Protein AF-A0A2T0FJR3-F1 (afdb_monomer_lite)

Foldseek 3Di:
DDDDDDDDDDDDDDDDDDDDDDDDDPDDDDDDDDDDDDDDDDDDDDDPDDDDDDDDPPDPPPPPPDDDDPPDQDQADDPVVCVVLVPDPVLNDSLVVLVSVLVVQCVVVVNDPPRSPSSVVVSVNNVVVVVVVVVVVVVVVVVVD

Secondary structure (DSSP, 8-state):
---PPP-PPPPPPP---------------------S--------------PPP-------------SS---SPPPPPPHHHHHHTT--GGG-STTHHHHHHHHHHHHHTTT-TTTSHHHHHHHHHHHHHHHHHHHHHHHHHHH--

Structure (mmCIF, N/CA/C/O backbone):
data_AF-A0A2T0FJR3-F1
#
_entry.id   AF-A0A2T0FJR3-F1
#
loop_
_atom_site.group_PDB
_atom_site.id
_atom_site.type_symbol
_atom_site.label_atom_id
_atom_site.label_alt_id
_atom_site.label_comp_id
_atom_site.label_asym_id
_atom_site.label_entity_id
_atom_site.label_seq_id
_atom_site.pdbx_PDB_ins_code
_atom_site.Cartn_x
_atom_site.Cartn_y
_atom_site.Cartn_z
_atom_site.occupancy
_atom_site.B_iso_or_equiv
_atom_site.auth_seq_id
_atom_site.auth_comp_id
_atom_site.auth_asym_id
_atom_site.auth_atom_id
_atom_site.pdbx_PDB_model_num
ATOM 1 N N . MET A 1 1 ? -14.588 -47.156 -12.288 1.00 40.78 1 MET A N 1
ATOM 2 C CA . MET A 1 1 ? -14.861 -46.195 -13.380 1.00 40.78 1 MET A CA 1
ATOM 3 C C . MET A 1 1 ? -15.607 -45.018 -12.773 1.00 40.78 1 MET A C 1
ATOM 5 O O . MET A 1 1 ? -16.814 -45.086 -12.598 1.00 40.78 1 MET A O 1
ATOM 9 N N . SER A 1 2 ? -14.868 -43.998 -12.343 1.00 45.94 2 SER A N 1
ATOM 10 C CA . SER A 1 2 ? -15.390 -42.870 -11.564 1.00 45.94 2 SER A CA 1
ATOM 11 C C . SER A 1 2 ? -15.492 -41.658 -12.488 1.00 45.94 2 SER A C 1
ATOM 13 O O . SER A 1 2 ? -14.501 -40.975 -12.731 1.00 45.94 2 SER A O 1
ATOM 15 N N . GLY A 1 3 ? -16.667 -41.455 -13.087 1.00 45.66 3 GLY A N 1
ATOM 16 C CA . GLY A 1 3 ? -16.935 -40.342 -13.998 1.00 45.66 3 GLY A CA 1
ATOM 17 C C . GLY A 1 3 ? -17.110 -39.031 -13.232 1.00 45.66 3 GLY A C 1
ATOM 18 O O . GLY A 1 3 ? -18.061 -38.882 -12.471 1.00 45.66 3 GLY A O 1
ATOM 19 N N . GLY A 1 4 ? -16.178 -38.096 -13.426 1.00 39.94 4 GLY A N 1
ATOM 20 C CA . GLY A 1 4 ? -16.194 -36.765 -12.822 1.00 39.94 4 GLY A CA 1
ATOM 21 C C . GLY A 1 4 ? -17.297 -35.865 -13.388 1.00 39.94 4 GLY A C 1
ATOM 22 O O . GLY A 1 4 ? -17.507 -35.791 -14.600 1.00 39.94 4 GLY A O 1
ATOM 23 N N . ALA A 1 5 ? -17.993 -35.161 -12.494 1.00 49.69 5 ALA A N 1
ATOM 24 C CA . ALA A 1 5 ? -19.017 -34.181 -12.833 1.00 49.69 5 ALA A CA 1
ATOM 25 C C . ALA A 1 5 ? -18.401 -32.967 -13.555 1.00 49.69 5 ALA A C 1
ATOM 27 O O . ALA A 1 5 ? -17.481 -32.319 -13.051 1.00 49.69 5 ALA A O 1
ATOM 28 N N . ARG A 1 6 ? -18.922 -32.657 -14.748 1.00 53.41 6 ARG A N 1
ATOM 29 C CA . ARG A 1 6 ? -18.535 -31.486 -15.545 1.00 53.41 6 ARG A CA 1
ATOM 30 C C . ARG A 1 6 ? -18.919 -30.203 -14.806 1.00 53.41 6 ARG A C 1
ATOM 32 O O . ARG A 1 6 ? -20.072 -30.003 -14.437 1.00 53.41 6 ARG A O 1
ATOM 39 N N . ARG A 1 7 ? -17.925 -29.340 -14.599 1.00 49.44 7 ARG A N 1
ATOM 40 C CA . ARG A 1 7 ? -18.036 -28.019 -13.977 1.00 49.44 7 ARG A CA 1
ATOM 41 C C . ARG A 1 7 ? -18.935 -27.134 -14.849 1.00 49.44 7 ARG A C 1
ATOM 43 O O . ARG A 1 7 ? -18.505 -26.695 -15.907 1.00 49.44 7 ARG A O 1
ATOM 50 N N . SER A 1 8 ? -20.177 -26.906 -14.426 1.00 51.25 8 SER A N 1
ATOM 51 C CA . SER A 1 8 ? -21.104 -25.986 -15.092 1.00 51.25 8 SER A CA 1
ATOM 52 C C . SER A 1 8 ? -20.526 -24.568 -15.081 1.00 51.25 8 SER A C 1
ATOM 54 O O . SER A 1 8 ? -20.256 -24.004 -14.014 1.00 51.25 8 SER A O 1
ATOM 56 N N . GLU A 1 9 ? -20.310 -24.012 -16.266 1.00 50.78 9 GLU A N 1
ATOM 57 C CA . GLU A 1 9 ? -19.849 -22.646 -16.491 1.00 50.78 9 GLU A CA 1
ATOM 58 C C . GLU A 1 9 ? -20.867 -21.658 -15.901 1.00 50.78 9 GLU A C 1
ATOM 60 O O . GLU A 1 9 ? -22.048 -21.681 -16.240 1.00 50.78 9 GLU A O 1
ATOM 65 N N . ARG A 1 10 ? -20.429 -20.805 -14.966 1.00 51.16 10 ARG A N 1
ATOM 66 C CA . ARG A 1 10 ? -21.279 -19.735 -14.429 1.00 51.16 10 ARG A CA 1
ATOM 67 C C . ARG A 1 10 ? -21.312 -18.572 -15.429 1.00 51.16 10 ARG A C 1
ATOM 69 O O . ARG A 1 10 ? -20.237 -18.076 -15.772 1.00 51.16 10 ARG A O 1
ATOM 76 N N . PRO A 1 11 ? -22.493 -18.108 -15.875 1.00 45.38 11 PRO A N 1
ATOM 77 C CA . PRO A 1 11 ? -22.591 -16.960 -16.768 1.00 45.38 11 PRO A CA 1
ATOM 78 C C . PRO A 1 11 ? -22.126 -15.674 -16.067 1.00 45.38 11 PRO A C 1
ATOM 80 O O . PRO A 1 11 ? -22.375 -15.465 -14.878 1.00 45.38 11 PRO A O 1
ATOM 83 N N . ARG A 1 12 ? -21.419 -14.818 -16.817 1.00 50.84 12 ARG A N 1
ATOM 84 C CA . ARG A 1 12 ? -20.950 -13.497 -16.368 1.00 50.84 12 ARG A CA 1
ATOM 85 C C . ARG A 1 12 ? -22.157 -12.574 -16.146 1.00 50.84 12 ARG A C 1
ATOM 87 O O . ARG A 1 12 ? -22.941 -12.430 -17.082 1.00 50.84 12 ARG A O 1
ATOM 94 N N . PRO A 1 13 ? -22.319 -11.928 -14.977 1.00 48.97 13 PRO A N 1
ATOM 95 C CA . PRO A 1 13 ? -23.390 -10.957 -14.803 1.00 48.97 13 PRO A CA 1
ATOM 96 C C . PRO A 1 13 ? -23.114 -9.717 -15.662 1.00 48.97 13 PRO A C 1
ATOM 98 O O . PRO A 1 13 ? -22.062 -9.085 -15.561 1.00 48.97 13 PRO A O 1
ATOM 101 N N . SER A 1 14 ? -24.070 -9.420 -16.540 1.00 49.41 14 SER A N 1
ATOM 102 C CA . SER A 1 14 ? -24.142 -8.235 -17.389 1.00 49.41 14 SER A CA 1
ATOM 103 C C . SER A 1 14 ? -24.245 -6.964 -16.549 1.00 49.41 14 SER A C 1
ATOM 105 O O . SER A 1 14 ? -25.065 -6.876 -15.635 1.00 49.41 14 SER A O 1
ATOM 107 N N . ALA A 1 15 ? -23.425 -5.973 -16.890 1.00 49.62 15 ALA A N 1
ATOM 108 C CA . ALA A 1 15 ? -23.414 -4.653 -16.285 1.00 49.62 15 ALA A CA 1
ATOM 109 C C . ALA A 1 15 ? -24.667 -3.856 -16.674 1.00 49.62 15 ALA A C 1
ATOM 111 O O . ALA A 1 15 ? -24.704 -3.281 -17.751 1.00 49.62 15 ALA A O 1
ATOM 112 N N . HIS A 1 16 ? -25.667 -3.803 -15.796 1.00 47.81 16 HIS A N 1
ATOM 113 C CA . HIS A 1 16 ? -26.715 -2.780 -15.794 1.00 47.81 16 HIS A CA 1
ATOM 114 C C . HIS A 1 16 ? -27.237 -2.616 -14.362 1.00 47.81 16 HIS A C 1
ATOM 116 O O . HIS A 1 16 ? -27.665 -3.593 -13.751 1.00 47.81 16 HIS A O 1
ATOM 122 N N . GLY A 1 17 ? -27.190 -1.395 -13.817 1.00 40.44 17 GLY A N 1
ATOM 123 C CA . GLY A 1 17 ? -27.716 -1.132 -12.477 1.00 40.44 17 GLY A CA 1
ATOM 124 C C . GLY A 1 17 ? -27.525 0.293 -11.952 1.00 40.44 17 GLY A C 1
ATOM 125 O O . GLY A 1 17 ? -26.743 0.493 -11.037 1.00 40.44 17 GLY A O 1
ATOM 126 N N . TYR A 1 18 ? -28.242 1.239 -12.563 1.00 49.50 18 TYR A N 1
ATOM 127 C CA . TYR A 1 18 ? -28.905 2.420 -11.977 1.00 49.50 18 TYR A CA 1
ATOM 128 C C . TYR A 1 18 ? -28.135 3.408 -11.072 1.00 49.50 18 TYR A C 1
ATOM 130 O O . TYR A 1 18 ? -27.898 3.180 -9.889 1.00 49.50 18 TYR A O 1
ATOM 138 N N . LEU A 1 19 ? -27.893 4.591 -11.654 1.00 45.50 19 LEU A N 1
ATOM 139 C CA . LEU A 1 19 ? -27.746 5.883 -10.982 1.00 45.50 19 LEU A CA 1
ATOM 140 C C . LEU A 1 19 ? -29.080 6.218 -10.281 1.00 45.50 19 LEU A C 1
ATOM 142 O O . LEU A 1 19 ? -30.098 6.352 -10.958 1.00 45.50 19 LEU A O 1
ATOM 146 N N . LEU A 1 20 ? -29.095 6.322 -8.952 1.00 48.25 20 LEU A N 1
ATOM 147 C CA . LEU A 1 20 ? -30.193 6.960 -8.224 1.00 48.25 20 LEU A CA 1
ATOM 148 C C . LEU A 1 20 ? -29.673 8.270 -7.638 1.00 48.25 20 LEU A C 1
ATOM 150 O O . LEU A 1 20 ? -28.865 8.269 -6.709 1.00 48.25 20 LEU A O 1
ATOM 154 N N . ASP A 1 21 ? -30.141 9.369 -8.222 1.00 38.28 21 ASP A N 1
ATOM 155 C CA . ASP A 1 21 ? -30.090 10.709 -7.654 1.00 38.28 21 ASP A CA 1
ATOM 156 C C . ASP A 1 21 ? -30.784 10.704 -6.283 1.00 38.28 21 ASP A C 1
ATOM 158 O O . ASP A 1 21 ? -31.963 10.365 -6.173 1.00 38.28 21 ASP A O 1
ATOM 162 N N . VAL A 1 22 ? -30.053 11.059 -5.223 1.00 50.44 22 VAL A N 1
ATOM 163 C CA . VAL A 1 22 ? -30.604 11.213 -3.868 1.00 50.44 22 VAL A CA 1
ATOM 164 C C . VAL A 1 22 ? -30.850 12.702 -3.622 1.00 50.44 22 VAL A C 1
ATOM 166 O O . VAL A 1 22 ? -29.881 13.441 -3.426 1.00 50.44 22 VAL A O 1
ATOM 169 N N . PRO A 1 23 ? -32.106 13.183 -3.622 1.00 47.78 23 PRO A N 1
ATOM 170 C CA . PRO A 1 23 ? -32.402 14.521 -3.150 1.00 47.78 23 PRO A CA 1
ATOM 171 C C . PRO A 1 23 ? -32.353 14.590 -1.617 1.00 47.78 23 PRO A C 1
ATOM 173 O O . PRO A 1 23 ? -32.763 13.680 -0.899 1.00 47.78 23 PRO A O 1
ATOM 176 N N . ASN A 1 24 ? -31.804 15.723 -1.189 1.00 41.88 24 ASN A N 1
ATOM 177 C CA . ASN A 1 24 ? -31.719 16.347 0.127 1.00 41.88 24 ASN A CA 1
ATOM 178 C C . ASN A 1 24 ? -32.708 15.833 1.205 1.00 41.88 24 ASN A C 1
ATOM 180 O O . ASN A 1 24 ? -33.921 15.861 1.010 1.00 41.88 24 ASN A O 1
ATOM 184 N N . LEU A 1 25 ? -32.165 15.442 2.367 1.00 45.03 25 LEU A N 1
ATOM 185 C CA . LEU A 1 25 ? -32.906 15.106 3.590 1.00 45.03 25 LEU A CA 1
ATOM 186 C C . LEU A 1 25 ? -32.516 16.062 4.739 1.00 45.03 25 LEU A C 1
ATOM 188 O O . LEU A 1 25 ? -32.130 15.642 5.828 1.00 45.03 25 LEU A O 1
ATOM 192 N N . GLU A 1 26 ? -32.591 17.369 4.495 1.00 44.66 26 GLU A N 1
ATOM 193 C CA . GLU A 1 26 ? -32.897 18.347 5.541 1.00 44.66 26 GLU A CA 1
ATOM 194 C C . GLU A 1 26 ? -34.329 18.086 6.029 1.00 44.66 26 GLU A C 1
ATOM 196 O O . GLU A 1 26 ? -35.258 18.314 5.264 1.00 44.66 26 GLU A O 1
ATOM 201 N N . GLN A 1 27 ? -34.483 17.610 7.275 1.00 45.09 27 GLN A N 1
ATOM 202 C CA . GLN A 1 27 ? -35.659 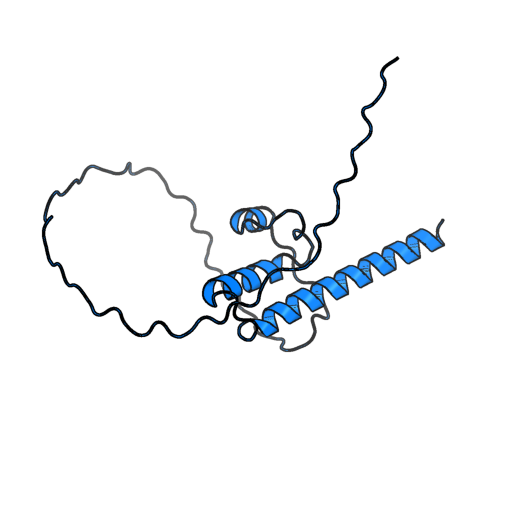17.704 8.174 1.00 45.09 27 GLN A CA 1
ATOM 203 C C . GLN A 1 27 ? -35.934 16.387 8.918 1.00 45.09 27 GLN A C 1
ATOM 205 O O . GLN A 1 27 ? -36.738 15.571 8.485 1.00 45.09 27 GLN A O 1
ATOM 210 N N . VAL A 1 28 ? -35.368 16.237 10.118 1.00 47.47 28 VAL A N 1
ATOM 211 C CA . VAL A 1 28 ? -36.122 15.694 11.264 1.00 47.47 28 VAL A CA 1
ATOM 212 C C . VAL A 1 28 ? -35.647 16.389 12.539 1.00 47.47 28 VAL A C 1
ATOM 214 O O . VAL A 1 28 ? -34.555 16.151 13.049 1.00 47.47 28 VAL A O 1
ATOM 217 N N . HIS A 1 29 ? -36.488 17.318 12.989 1.00 36.72 29 HIS A N 1
ATOM 218 C CA . HIS A 1 29 ? -36.421 18.000 14.274 1.00 36.72 29 HIS A CA 1
ATOM 219 C C . HIS A 1 29 ? -36.573 17.017 15.445 1.00 36.72 29 HIS A C 1
ATOM 221 O O . HIS A 1 29 ? -37.155 15.943 15.312 1.00 36.72 29 HIS A O 1
ATOM 227 N N . GLY A 1 30 ? -36.017 17.425 16.584 1.00 34.19 30 GLY A N 1
ATOM 228 C CA . GLY A 1 30 ? -35.804 16.614 17.772 1.00 34.19 30 GLY A CA 1
ATOM 229 C C . GLY A 1 30 ? -37.034 16.050 18.478 1.00 34.19 30 GLY A C 1
ATOM 230 O O . GLY A 1 30 ? -38.153 16.531 18.345 1.00 34.19 30 GLY A O 1
ATOM 231 N N . LEU A 1 31 ? -36.739 15.060 19.321 1.00 41.97 31 LEU A N 1
ATOM 232 C CA . LEU A 1 31 ? -37.521 14.678 20.489 1.00 41.97 31 LEU A CA 1
ATOM 233 C C . LEU A 1 31 ? -36.544 14.386 21.634 1.00 41.97 31 LEU A C 1
ATOM 235 O O . LEU A 1 31 ? -35.892 13.343 21.681 1.00 41.97 31 LEU A O 1
ATOM 239 N N . GLU A 1 32 ? -36.440 15.352 22.544 1.00 38.25 32 GLU A N 1
ATOM 240 C CA . GLU A 1 32 ? -36.092 15.114 23.939 1.00 38.25 32 GLU A CA 1
ATOM 241 C C . GLU A 1 32 ? -37.146 14.186 24.551 1.00 38.25 32 GLU A C 1
ATOM 243 O O . GLU A 1 32 ? -38.325 14.527 24.598 1.00 38.25 32 GLU A O 1
ATOM 248 N N . ILE A 1 33 ? -36.720 13.038 25.074 1.00 49.22 33 ILE A N 1
ATOM 249 C CA . ILE A 1 33 ? -37.426 12.368 26.168 1.00 49.22 33 ILE A CA 1
ATOM 250 C C . ILE A 1 33 ? -36.377 12.067 27.232 1.00 49.22 33 ILE A C 1
ATOM 252 O O . ILE A 1 33 ? -35.660 11.068 27.206 1.00 49.22 33 ILE A O 1
ATOM 256 N N . GLN A 1 34 ? -36.259 13.024 28.144 1.00 40.88 34 GLN A N 1
ATOM 257 C CA . GLN A 1 34 ? -35.601 12.888 29.427 1.00 40.88 34 GLN A CA 1
ATOM 258 C C . GLN A 1 34 ? -36.217 11.730 30.233 1.00 40.88 34 GLN A C 1
ATOM 260 O O . GLN A 1 34 ? -37.432 11.613 30.345 1.00 40.88 34 GLN A O 1
ATOM 265 N N . ASN A 1 35 ? -35.348 10.966 30.897 1.00 49.00 35 ASN A N 1
ATOM 266 C CA . ASN A 1 35 ? -35.582 10.396 32.229 1.00 49.00 35 ASN A CA 1
ATOM 267 C C . ASN A 1 35 ? -36.752 9.412 32.421 1.00 49.00 35 ASN A C 1
ATOM 269 O O . ASN A 1 35 ? -37.817 9.802 32.887 1.00 49.00 35 ASN A O 1
ATOM 273 N N . CYS A 1 36 ? -36.498 8.104 32.277 1.00 51.50 36 CYS A N 1
ATOM 274 C CA . CYS A 1 36 ? -37.360 7.089 32.912 1.00 51.50 36 CYS A CA 1
ATOM 275 C C . CYS A 1 36 ? -36.659 5.939 33.654 1.00 51.50 36 CYS A C 1
ATOM 277 O O . CYS A 1 36 ? -37.361 5.172 34.303 1.00 51.50 36 CYS A O 1
ATOM 279 N N . CYS A 1 37 ? -35.327 5.790 33.658 1.00 50.84 37 CYS A N 1
ATOM 280 C CA . CYS A 1 37 ? -34.711 4.670 34.396 1.00 50.84 37 CYS A CA 1
ATOM 281 C C . CYS A 1 37 ? -33.398 5.047 35.098 1.00 50.84 37 CYS A C 1
ATOM 283 O O . CYS A 1 37 ? -32.321 4.570 34.752 1.00 50.84 37 CYS A O 1
ATOM 285 N N . LEU A 1 38 ? -33.501 5.911 36.109 1.00 52.97 38 LEU A N 1
ATOM 286 C CA . LEU A 1 38 ? -32.505 6.011 37.175 1.00 52.97 38 LEU A CA 1
ATOM 287 C C . LEU A 1 38 ? -32.481 4.708 38.003 1.00 52.97 38 LEU A C 1
ATOM 289 O O . LEU A 1 38 ? -33.529 4.192 38.377 1.00 52.97 38 LEU A O 1
ATOM 293 N N . ASN A 1 39 ? -31.266 4.289 38.369 1.00 51.25 39 ASN A N 1
ATOM 294 C CA . ASN A 1 39 ? -30.887 3.454 39.520 1.00 51.25 39 ASN A CA 1
ATOM 295 C C . ASN A 1 39 ? -31.087 1.928 39.482 1.00 51.25 39 ASN A C 1
ATOM 297 O O . ASN A 1 39 ? -32.062 1.382 39.992 1.00 51.25 39 ASN A O 1
ATOM 301 N N . THR A 1 40 ? -29.998 1.222 39.162 1.00 57.53 40 THR A N 1
ATOM 302 C CA . THR A 1 40 ? -29.479 0.193 40.083 1.00 57.53 40 THR A CA 1
ATOM 303 C C . THR A 1 40 ? -27.967 0.039 39.914 1.00 57.53 40 THR A C 1
ATOM 305 O O . THR A 1 40 ? -27.461 -0.405 38.888 1.00 57.53 40 THR A O 1
ATOM 308 N N . LEU A 1 41 ? -27.245 0.458 40.951 1.00 56.72 41 LEU A N 1
ATOM 309 C CA . LEU A 1 41 ? -25.846 0.142 41.204 1.00 56.72 41 LEU A CA 1
ATOM 310 C C . LEU A 1 41 ? -25.688 -1.379 41.328 1.00 56.72 41 LEU A C 1
ATOM 312 O O . LEU A 1 41 ? -26.184 -1.965 42.286 1.00 56.72 41 LEU A O 1
ATOM 316 N N . ILE A 1 42 ? -24.956 -2.008 40.409 1.00 56.91 42 ILE A N 1
ATOM 317 C CA . ILE A 1 42 ? -24.395 -3.347 40.624 1.00 56.91 42 ILE A CA 1
ATOM 318 C C . ILE A 1 42 ? -22.875 -3.193 40.705 1.00 56.91 42 ILE A C 1
ATOM 320 O O . ILE A 1 42 ? -22.178 -3.122 39.696 1.00 56.91 42 ILE A O 1
ATOM 324 N N . LEU A 1 43 ? -22.372 -3.116 41.938 1.00 53.44 43 LEU A N 1
ATOM 325 C CA . LEU A 1 43 ? -20.968 -3.324 42.282 1.00 53.44 43 LEU A CA 1
ATOM 326 C C . LEU A 1 43 ? -20.806 -4.753 42.812 1.00 53.44 43 LEU A C 1
ATOM 328 O O . LEU A 1 43 ? -21.055 -4.972 43.990 1.00 53.44 43 LEU A O 1
ATOM 332 N N . VAL A 1 44 ? -20.364 -5.696 41.973 1.00 49.72 44 VAL A N 1
ATOM 333 C CA . VAL A 1 44 ? -19.603 -6.896 42.391 1.00 49.72 44 VAL A CA 1
ATOM 334 C C . VAL A 1 44 ? -18.666 -7.260 41.226 1.00 49.72 44 VAL A C 1
ATOM 336 O O . VAL A 1 44 ? -19.093 -7.774 40.201 1.00 49.72 44 VAL A O 1
ATOM 339 N N . GLN A 1 45 ? -17.457 -6.698 41.221 1.00 53.97 45 GLN A N 1
ATOM 340 C CA . GLN A 1 45 ? -16.203 -7.341 41.648 1.00 53.97 45 GLN A CA 1
ATOM 341 C C . GLN A 1 45 ? -15.530 -8.142 40.515 1.00 53.97 45 GLN A C 1
ATOM 343 O O . GLN A 1 45 ? -15.639 -9.362 40.420 1.00 53.97 45 GLN A O 1
ATOM 348 N N . TYR A 1 46 ? -14.792 -7.428 39.656 1.00 51.03 46 TYR A N 1
ATOM 349 C CA . TYR A 1 46 ? -13.829 -8.023 38.725 1.00 51.03 46 TYR A CA 1
ATOM 350 C C . TYR A 1 46 ? -12.704 -8.721 39.511 1.00 51.03 46 TYR A C 1
ATOM 352 O O . TYR A 1 46 ? -12.185 -8.129 40.463 1.00 51.03 46 TYR A O 1
ATOM 360 N N . PRO A 1 47 ? -12.274 -9.936 39.123 1.00 57.16 47 PRO A N 1
ATOM 361 C CA . PRO A 1 47 ? -11.112 -10.563 39.731 1.00 57.16 47 PRO A CA 1
ATOM 362 C C . PRO A 1 47 ? -9.851 -9.746 39.420 1.00 57.16 47 PRO A C 1
ATOM 364 O O . PRO A 1 47 ? -9.442 -9.580 38.270 1.00 57.16 47 PRO A O 1
ATOM 367 N N . LEU A 1 48 ? -9.235 -9.238 40.488 1.00 53.91 48 LEU A N 1
ATOM 368 C CA . LEU A 1 48 ? -7.866 -8.735 40.514 1.00 53.91 48 LEU A CA 1
ATOM 369 C C . LEU A 1 48 ? -6.931 -9.898 40.159 1.00 53.91 48 LEU A C 1
ATOM 371 O O . LEU A 1 48 ? -6.737 -10.803 40.967 1.00 53.91 48 LEU A O 1
ATOM 375 N N . GLY A 1 49 ? -6.388 -9.908 38.939 1.00 60.91 49 GLY A N 1
ATOM 376 C CA . GLY A 1 49 ? -5.683 -11.098 38.461 1.00 60.91 49 GLY A CA 1
ATOM 377 C C . GLY A 1 49 ? -4.932 -10.946 37.145 1.00 60.91 49 GLY A C 1
ATOM 378 O O . GLY A 1 49 ? -5.170 -11.702 36.216 1.00 60.91 49 GLY A O 1
ATOM 379 N N . GLN A 1 50 ? -3.971 -10.024 37.136 1.00 55.06 50 GLN A N 1
ATOM 380 C CA . GLN A 1 50 ? -2.796 -9.972 36.255 1.00 55.06 50 GLN A CA 1
ATOM 381 C C . GLN A 1 50 ? -2.922 -9.343 34.857 1.00 55.06 50 GLN A C 1
ATOM 383 O O . GLN A 1 50 ? -3.841 -9.544 34.067 1.00 55.06 50 GLN A O 1
ATOM 388 N N . ALA A 1 51 ? -1.907 -8.518 34.605 1.00 57.50 51 ALA A N 1
ATOM 389 C CA . ALA A 1 51 ? -1.745 -7.588 33.510 1.00 57.50 51 ALA A CA 1
ATOM 390 C C . ALA A 1 51 ? -1.194 -8.268 32.252 1.00 57.50 51 ALA A C 1
ATOM 392 O O . ALA A 1 51 ? -0.261 -9.066 32.322 1.00 57.50 51 ALA A O 1
ATOM 393 N N . ARG A 1 52 ? -1.689 -7.857 31.079 1.00 54.78 52 ARG A N 1
ATOM 394 C CA . ARG A 1 52 ? -0.922 -8.004 29.837 1.00 54.78 52 ARG A CA 1
ATOM 395 C C . ARG A 1 52 ? 0.095 -6.857 29.757 1.00 54.78 52 ARG A C 1
ATOM 397 O O . ARG A 1 52 ? -0.257 -5.726 30.106 1.00 54.78 52 ARG A O 1
ATOM 404 N N . PRO A 1 53 ? 1.343 -7.125 29.342 1.00 52.50 53 PRO A N 1
ATOM 405 C CA . PRO A 1 53 ? 2.404 -6.127 29.327 1.00 52.50 53 PRO A CA 1
ATOM 406 C C . PRO A 1 53 ? 2.011 -4.925 28.465 1.00 52.50 53 PRO A C 1
ATOM 408 O O . PRO A 1 53 ? 1.557 -5.077 27.330 1.00 52.50 53 PRO A O 1
ATOM 411 N N . ARG A 1 54 ? 2.217 -3.713 28.999 1.00 57.06 54 ARG A N 1
ATOM 412 C CA . ARG A 1 54 ? 2.230 -2.497 28.182 1.00 57.06 54 ARG A CA 1
ATOM 413 C C . ARG A 1 54 ? 3.432 -2.605 27.252 1.00 57.06 54 ARG A C 1
ATOM 415 O O . ARG A 1 54 ? 4.567 -2.453 27.701 1.00 57.06 54 ARG A O 1
ATOM 422 N N . VAL A 1 55 ? 3.193 -2.851 25.968 1.00 63.66 55 VAL A N 1
ATOM 423 C CA . VAL A 1 55 ? 4.209 -2.560 24.954 1.00 63.66 55 VAL A CA 1
ATOM 424 C C . VAL A 1 55 ? 4.582 -1.077 25.076 1.00 63.66 55 VAL A C 1
ATOM 426 O O . VAL A 1 55 ? 3.692 -0.227 25.207 1.00 63.66 55 VAL A O 1
ATOM 429 N N . PRO A 1 56 ? 5.879 -0.737 25.124 1.00 54.47 56 PRO A N 1
ATOM 430 C CA . PRO A 1 56 ? 6.293 0.645 25.267 1.00 54.47 56 PRO A CA 1
ATOM 431 C C . PRO A 1 56 ? 5.792 1.463 24.074 1.00 54.47 56 PRO A C 1
ATOM 433 O O . PRO A 1 56 ? 5.984 1.078 22.921 1.00 54.47 56 PRO A O 1
ATOM 436 N N . ARG A 1 57 ? 5.208 2.636 24.367 1.00 61.66 57 ARG A N 1
ATOM 437 C CA . ARG A 1 57 ? 5.029 3.767 23.438 1.00 61.66 57 ARG A CA 1
ATOM 438 C C . ARG A 1 57 ? 6.401 4.282 22.987 1.00 61.66 57 ARG A C 1
ATOM 440 O O . ARG A 1 57 ? 6.761 5.429 23.250 1.00 61.66 57 ARG A O 1
ATOM 447 N N . ARG A 1 58 ? 7.220 3.452 22.347 1.00 59.84 58 ARG A N 1
ATOM 448 C CA . ARG A 1 58 ? 8.408 3.962 21.679 1.00 59.84 58 ARG A CA 1
ATOM 449 C C . ARG A 1 58 ? 7.934 4.474 20.336 1.00 59.84 58 ARG A C 1
ATOM 451 O O . ARG A 1 58 ? 7.718 3.696 19.418 1.00 59.84 58 ARG A O 1
ATOM 458 N N . GLN A 1 59 ? 7.646 5.776 20.347 1.00 51.53 59 GLN A N 1
ATOM 459 C CA . GLN A 1 59 ? 7.350 6.643 19.215 1.00 51.53 59 GLN A CA 1
ATOM 460 C C . GLN A 1 59 ? 7.702 5.967 17.893 1.00 51.53 59 GLN A C 1
ATOM 462 O O . GLN A 1 59 ? 8.869 5.925 17.503 1.00 51.53 59 GLN A O 1
ATOM 467 N N . VAL A 1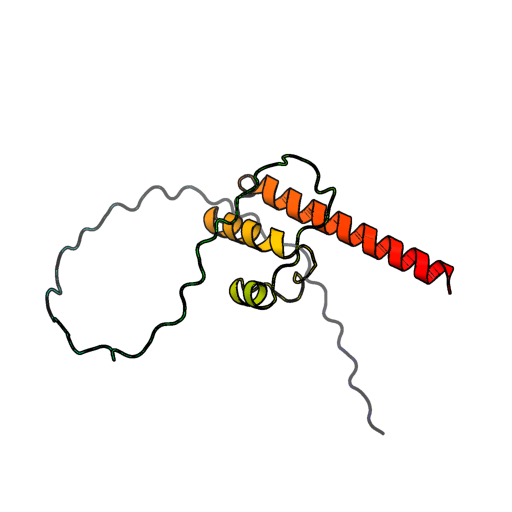 60 ? 6.680 5.478 17.190 1.00 54.19 60 VAL A N 1
ATOM 468 C CA . VAL A 1 60 ? 6.738 5.471 15.733 1.00 54.19 60 VAL A CA 1
ATOM 469 C C . VAL A 1 60 ? 6.942 6.937 15.391 1.00 54.19 60 VAL A C 1
ATOM 471 O O . VAL A 1 60 ? 6.018 7.746 15.477 1.00 54.19 60 VAL A O 1
ATOM 474 N N . ARG A 1 61 ? 8.202 7.320 15.179 1.00 50.78 61 ARG A N 1
ATOM 475 C CA . ARG A 1 61 ? 8.544 8.620 14.634 1.00 50.78 61 ARG A CA 1
ATOM 476 C C . ARG A 1 61 ? 7.893 8.591 13.268 1.00 50.78 61 ARG A C 1
ATOM 478 O O . ARG A 1 61 ? 8.360 7.897 12.372 1.00 50.78 61 ARG A O 1
ATOM 485 N N . PHE A 1 62 ? 6.740 9.236 13.181 1.00 50.59 62 PHE A N 1
ATOM 486 C CA . PHE A 1 62 ? 6.025 9.453 11.945 1.00 50.59 62 PHE A CA 1
ATOM 487 C C . PHE A 1 62 ? 6.958 10.331 11.109 1.00 50.59 62 PHE A C 1
ATOM 489 O O . PHE A 1 62 ? 6.964 11.553 11.235 1.00 50.59 62 PHE A O 1
ATOM 496 N N . VAL A 1 63 ? 7.861 9.708 10.352 1.00 50.72 63 VAL A N 1
ATOM 497 C CA . VAL A 1 63 ? 8.579 10.388 9.283 1.00 50.72 63 VAL A CA 1
ATOM 498 C C . VAL A 1 63 ? 7.556 10.588 8.179 1.00 50.72 63 VAL A C 1
ATOM 500 O O . VAL A 1 63 ? 7.460 9.815 7.233 1.00 50.72 63 VAL A O 1
ATOM 503 N N . ILE A 1 64 ? 6.767 11.655 8.326 1.00 56.22 64 ILE A N 1
ATOM 504 C CA . ILE A 1 64 ? 6.227 12.371 7.173 1.00 56.22 64 ILE A CA 1
ATOM 505 C C . ILE A 1 64 ? 7.429 13.035 6.504 1.00 56.22 64 ILE A C 1
ATOM 507 O O . ILE A 1 64 ? 7.670 14.225 6.666 1.00 56.22 64 ILE A O 1
ATOM 511 N N . THR A 1 65 ? 8.245 12.253 5.811 1.00 54.34 65 THR A N 1
ATOM 512 C CA . THR A 1 65 ? 9.253 12.783 4.896 1.00 54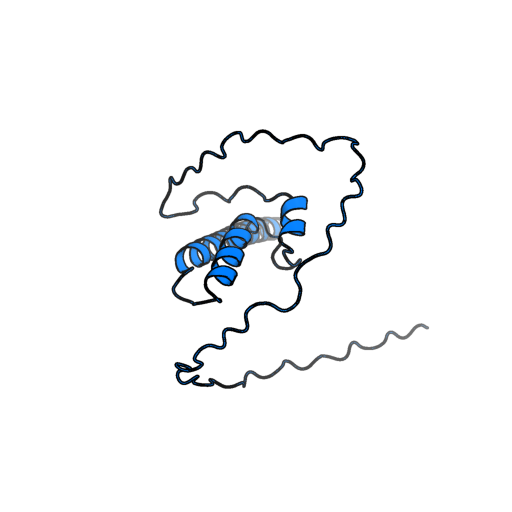.34 65 THR A CA 1
ATOM 513 C C . THR A 1 65 ? 9.304 11.888 3.671 1.00 54.34 65 THR A C 1
ATOM 515 O O . THR A 1 65 ? 10.273 11.164 3.477 1.00 54.34 65 THR A O 1
ATOM 518 N N . ASN A 1 66 ? 8.237 11.905 2.872 1.00 55.59 66 ASN A N 1
ATOM 519 C CA . ASN A 1 66 ? 8.379 12.213 1.449 1.00 55.59 66 ASN A CA 1
ATOM 520 C C . ASN A 1 66 ? 7.002 12.400 0.796 1.00 55.59 66 ASN A C 1
ATOM 522 O O . ASN A 1 66 ? 6.252 11.432 0.685 1.00 55.59 66 ASN A O 1
ATOM 526 N N . PRO A 1 67 ? 6.643 13.611 0.352 1.00 56.53 67 PRO A N 1
ATOM 527 C CA . PRO A 1 67 ? 5.631 13.756 -0.672 1.00 56.53 67 PRO A CA 1
ATOM 528 C C . PRO A 1 67 ? 6.275 13.404 -2.020 1.00 56.53 67 PRO A C 1
ATOM 530 O O . PRO A 1 67 ? 7.242 14.042 -2.426 1.00 56.53 67 PRO A O 1
ATOM 533 N N . MET A 1 68 ? 5.678 12.443 -2.722 1.00 53.03 68 MET A N 1
ATOM 534 C CA . MET A 1 68 ? 5.941 12.065 -4.117 1.00 53.03 68 MET A CA 1
ATOM 535 C C . MET A 1 68 ? 7.064 11.034 -4.351 1.00 53.03 68 MET A C 1
ATOM 537 O O . MET A 1 68 ? 8.247 11.300 -4.148 1.00 53.03 68 MET A O 1
ATOM 541 N N . ALA A 1 69 ? 6.647 9.894 -4.914 1.00 51.59 69 ALA A N 1
ATOM 542 C CA . ALA A 1 69 ? 7.401 8.738 -5.409 1.00 51.59 69 ALA A CA 1
ATOM 543 C C . ALA A 1 69 ? 7.740 7.658 -4.367 1.00 51.59 69 ALA A C 1
ATOM 545 O O . ALA A 1 69 ? 8.750 7.728 -3.658 1.00 51.59 69 ALA A O 1
ATOM 546 N N . LEU A 1 70 ? 6.954 6.576 -4.373 1.00 59.00 70 LEU A N 1
ATOM 547 C CA . LEU A 1 70 ? 7.340 5.296 -3.777 1.00 59.00 70 LEU A CA 1
ATOM 548 C C . LEU A 1 70 ? 8.457 4.661 -4.627 1.00 59.00 70 LEU A C 1
ATOM 550 O O . LEU A 1 70 ? 8.247 3.723 -5.391 1.00 59.00 70 LEU A O 1
ATOM 554 N N . LYS A 1 71 ? 9.685 5.177 -4.496 1.00 65.25 71 LYS A N 1
ATOM 555 C CA . LYS A 1 71 ? 10.891 4.576 -5.101 1.00 65.25 71 LYS A CA 1
ATOM 556 C C . LYS A 1 71 ? 11.274 3.241 -4.461 1.00 65.25 71 LYS A C 1
ATOM 558 O O . LYS A 1 71 ? 12.001 2.456 -5.064 1.00 65.25 71 LYS A O 1
ATOM 563 N N . GLU A 1 72 ? 10.775 2.979 -3.259 1.00 76.31 72 GLU A N 1
ATOM 564 C CA . GLU A 1 72 ? 11.073 1.796 -2.464 1.00 76.31 72 GLU A CA 1
ATOM 565 C C . GLU A 1 72 ? 9.763 1.155 -1.989 1.00 76.31 72 GLU A C 1
ATOM 567 O O . GLU A 1 72 ? 8.804 1.845 -1.639 1.00 76.31 72 GLU A O 1
ATOM 572 N N . MET A 1 73 ? 9.707 -0.180 -2.014 1.00 80.50 73 MET A N 1
ATOM 573 C CA . MET A 1 73 ? 8.535 -0.946 -1.577 1.00 80.50 73 MET A CA 1
ATOM 574 C C . MET A 1 73 ? 8.291 -0.716 -0.073 1.00 80.50 73 MET A C 1
ATOM 576 O O . MET A 1 73 ? 9.254 -0.779 0.697 1.00 80.50 73 MET A O 1
ATOM 580 N N . PRO A 1 74 ? 7.038 -0.506 0.376 1.00 86.44 74 PRO A N 1
ATOM 581 C CA . PRO A 1 74 ? 6.727 -0.322 1.790 1.00 86.44 74 PRO A CA 1
ATOM 582 C C . PRO A 1 74 ? 7.121 -1.540 2.645 1.00 86.44 74 PRO A C 1
ATOM 584 O O . PRO A 1 74 ? 7.186 -2.669 2.140 1.00 86.44 74 PRO A O 1
ATOM 587 N N . PRO A 1 75 ? 7.351 -1.338 3.958 1.00 86.62 75 PRO A N 1
ATOM 588 C CA . PRO A 1 75 ? 7.599 -2.437 4.880 1.00 86.62 75 PRO A CA 1
ATOM 589 C C . PRO A 1 75 ? 6.402 -3.392 4.919 1.00 86.62 75 PRO A C 1
ATOM 591 O O . PRO A 1 75 ? 5.244 -2.985 4.795 1.00 86.62 75 PRO A O 1
ATOM 594 N N . LEU A 1 76 ? 6.689 -4.679 5.109 1.00 90.12 76 LEU A N 1
ATOM 595 C CA . LEU A 1 76 ? 5.655 -5.704 5.184 1.00 90.12 76 LEU A CA 1
ATOM 596 C C . LEU A 1 76 ? 4.842 -5.557 6.471 1.00 90.12 76 LEU A C 1
ATOM 598 O O . LEU A 1 76 ? 5.399 -5.376 7.553 1.00 90.12 76 LEU A O 1
ATOM 602 N N . LEU A 1 77 ? 3.524 -5.688 6.338 1.00 91.62 77 LEU A N 1
ATOM 603 C CA . LEU A 1 77 ? 2.606 -5.748 7.469 1.00 91.62 77 LEU A CA 1
ATOM 604 C C . LEU A 1 77 ? 2.668 -7.140 8.116 1.00 91.62 77 LEU A C 1
ATOM 606 O O . LEU A 1 77 ? 2.796 -8.143 7.407 1.00 91.62 77 LEU A O 1
ATOM 610 N N . SER A 1 78 ? 2.562 -7.225 9.443 1.00 93.69 78 SER A N 1
ATOM 611 C CA . SER A 1 78 ? 2.544 -8.525 10.121 1.00 93.69 78 SER A CA 1
ATOM 612 C C . SER A 1 78 ? 1.227 -9.275 9.875 1.00 93.69 78 SER A C 1
ATOM 614 O O . SER A 1 78 ? 0.175 -8.682 9.622 1.00 93.69 78 SER A O 1
ATOM 616 N N . GLU A 1 79 ? 1.252 -10.606 9.979 1.00 91.75 79 GLU A N 1
ATOM 617 C CA . GLU A 1 79 ? 0.047 -11.428 9.791 1.00 91.75 79 GLU A CA 1
ATOM 618 C C . GLU A 1 79 ? -1.040 -11.119 10.836 1.00 91.75 79 GLU A C 1
ATOM 620 O O . GLU A 1 79 ? -2.233 -11.092 10.519 1.00 91.75 79 GLU A O 1
ATOM 625 N N . ALA A 1 80 ? -0.631 -10.835 12.078 1.00 92.88 80 ALA A N 1
ATOM 626 C CA . ALA A 1 80 ? -1.541 -10.461 13.156 1.00 92.88 80 ALA A CA 1
ATOM 627 C C . ALA A 1 80 ? -2.315 -9.175 12.820 1.00 92.88 80 ALA A C 1
ATOM 629 O O . ALA A 1 80 ? -3.539 -9.146 12.957 1.00 92.88 80 ALA A O 1
ATOM 630 N N . GLU A 1 81 ? -1.627 -8.160 12.291 1.00 91.38 81 GLU A N 1
ATOM 631 C CA . GLU A 1 81 ? -2.229 -6.889 11.869 1.00 91.38 81 GLU A CA 1
ATOM 632 C C . GLU A 1 81 ? -3.146 -7.070 10.647 1.00 91.38 81 GLU A C 1
ATOM 634 O O . GLU A 1 81 ? -4.244 -6.511 10.599 1.00 91.38 81 GLU A O 1
ATOM 639 N N . MET A 1 82 ? -2.773 -7.916 9.674 1.00 92.00 82 MET A N 1
ATOM 640 C CA . MET A 1 82 ? -3.657 -8.243 8.541 1.00 92.00 82 MET A CA 1
ATOM 641 C C . MET A 1 82 ? -4.973 -8.888 8.998 1.00 92.00 82 MET A C 1
ATOM 643 O O . MET A 1 82 ? -6.036 -8.629 8.418 1.00 92.00 82 MET A O 1
ATOM 647 N N . LYS A 1 83 ? -4.910 -9.735 10.034 1.00 91.94 83 LYS A N 1
ATOM 648 C CA . LYS A 1 83 ? -6.083 -10.393 10.619 1.00 91.94 83 LYS A CA 1
ATOM 649 C C . LYS A 1 83 ? -6.943 -9.412 11.413 1.00 91.94 83 LYS A C 1
ATOM 651 O O . LYS A 1 83 ? -8.165 -9.446 11.271 1.00 91.94 83 LYS A O 1
ATOM 656 N N . GLU A 1 84 ? -6.323 -8.530 12.194 1.00 93.75 84 GLU A N 1
ATOM 657 C CA . GLU A 1 84 ? -7.007 -7.476 12.952 1.00 93.75 84 GLU A CA 1
ATOM 658 C C . GLU A 1 84 ? -7.810 -6.551 12.028 1.00 93.75 84 GLU A C 1
ATOM 660 O O . GLU A 1 84 ? -9.000 -6.316 12.248 1.00 93.75 84 GLU A O 1
ATOM 665 N N . HIS A 1 85 ? -7.201 -6.122 10.921 1.00 92.12 85 HIS A N 1
ATOM 666 C CA . HIS A 1 85 ? -7.850 -5.265 9.928 1.00 92.12 85 HIS A CA 1
ATOM 667 C C . HIS A 1 85 ? -8.764 -6.013 8.947 1.00 92.12 85 HIS A C 1
ATOM 669 O O . HIS A 1 85 ? -9.339 -5.390 8.051 1.00 92.12 85 HIS A O 1
ATOM 675 N N . LYS A 1 86 ? -8.943 -7.331 9.123 1.00 91.38 86 LYS A N 1
ATOM 676 C CA . LYS A 1 86 ? -9.797 -8.194 8.289 1.00 91.38 86 LYS A CA 1
ATOM 677 C C . LYS A 1 86 ? -9.506 -8.037 6.791 1.00 91.38 86 LYS A C 1
ATOM 679 O O . LYS A 1 86 ? -10.429 -7.960 5.979 1.00 91.38 86 LYS A O 1
ATOM 684 N N . VAL A 1 87 ? -8.224 -7.998 6.419 1.00 91.81 87 VAL A N 1
ATOM 685 C CA . VAL A 1 87 ? -7.823 -7.915 5.009 1.00 91.81 87 VAL A CA 1
ATOM 686 C C . VAL A 1 87 ? -8.196 -9.233 4.306 1.00 91.81 87 VAL A C 1
ATOM 688 O O . VAL A 1 87 ? -7.762 -10.312 4.747 1.00 91.81 87 VAL A O 1
ATOM 691 N N . PRO A 1 88 ? -9.014 -9.193 3.237 1.00 91.25 88 PRO A N 1
ATOM 692 C CA . PRO A 1 88 ? -9.404 -10.389 2.505 1.00 91.25 88 PRO A CA 1
ATOM 693 C C . PRO A 1 88 ? -8.213 -10.942 1.720 1.00 91.25 88 PRO A C 1
ATOM 695 O O . PRO A 1 88 ? -7.271 -10.220 1.402 1.00 91.25 88 PRO A O 1
ATOM 698 N N . LEU A 1 89 ? -8.252 -12.241 1.421 1.00 90.50 89 LEU A N 1
ATOM 699 C CA . LEU A 1 89 ? -7.113 -12.988 0.879 1.00 90.50 89 LEU A CA 1
ATOM 700 C C . LEU A 1 89 ? -6.552 -12.382 -0.416 1.00 90.50 89 LEU A C 1
ATOM 702 O O . LEU A 1 89 ? -5.348 -12.418 -0.634 1.00 90.50 89 LEU A O 1
ATOM 706 N N . GLN A 1 90 ? -7.420 -11.793 -1.236 1.00 90.88 90 GLN A N 1
ATOM 707 C CA . GLN A 1 90 ? -7.077 -11.203 -2.527 1.00 90.88 90 GLN A CA 1
ATOM 708 C C . GLN A 1 90 ? -6.182 -9.964 -2.418 1.00 90.88 90 GLN A C 1
ATOM 710 O O . GLN A 1 90 ? -5.549 -9.614 -3.403 1.00 90.88 90 GLN A O 1
ATOM 715 N N . TRP A 1 91 ? -6.146 -9.296 -1.261 1.00 91.19 91 TRP A N 1
ATOM 716 C CA . TRP A 1 91 ? -5.379 -8.060 -1.065 1.00 91.19 91 TRP A CA 1
ATOM 717 C C . TRP A 1 91 ? -4.242 -8.210 -0.047 1.00 91.19 91 TRP A C 1
ATOM 719 O O . TRP A 1 91 ? -3.713 -7.213 0.445 1.00 91.19 91 TRP A O 1
ATOM 729 N N . ARG A 1 92 ? -3.850 -9.448 0.282 1.00 91.88 92 ARG A N 1
ATOM 730 C CA . ARG A 1 92 ? -2.719 -9.754 1.181 1.00 91.88 92 ARG A CA 1
ATOM 731 C C . ARG A 1 92 ? -1.376 -9.742 0.444 1.00 91.88 92 ARG A C 1
ATOM 733 O O . ARG A 1 92 ? -0.552 -10.635 0.619 1.00 91.88 92 ARG A O 1
ATOM 740 N N . ASP A 1 93 ? -1.174 -8.729 -0.389 1.00 91.94 93 ASP A N 1
ATOM 741 C CA . ASP A 1 93 ? 0.068 -8.510 -1.129 1.00 91.94 93 ASP A CA 1
ATOM 742 C C . ASP A 1 93 ? 1.086 -7.734 -0.276 1.00 91.94 93 ASP A C 1
ATOM 744 O O . ASP A 1 93 ? 0.779 -7.259 0.821 1.00 91.94 93 ASP A O 1
ATOM 748 N N . ARG A 1 94 ? 2.294 -7.506 -0.813 1.00 90.38 94 ARG A N 1
ATOM 749 C CA . ARG A 1 94 ? 3.301 -6.632 -0.176 1.00 90.38 94 ARG A CA 1
ATOM 750 C C . ARG A 1 94 ? 2.780 -5.211 0.094 1.00 90.38 94 ARG A C 1
ATOM 752 O O . ARG A 1 94 ? 3.212 -4.575 1.047 1.00 90.38 94 ARG A O 1
ATOM 759 N N . CYS A 1 95 ? 1.804 -4.750 -0.687 1.00 92.88 95 CYS A N 1
ATOM 760 C CA . CYS A 1 95 ? 1.172 -3.435 -0.552 1.00 92.88 95 CYS A CA 1
ATOM 761 C C . CYS A 1 95 ? 0.082 -3.354 0.536 1.00 92.88 95 CYS A C 1
ATOM 763 O O . CYS A 1 95 ? -0.532 -2.300 0.709 1.00 92.88 95 CYS A O 1
ATOM 765 N N . ALA A 1 96 ? -0.185 -4.432 1.286 1.00 93.69 96 ALA A N 1
ATOM 766 C CA . ALA A 1 96 ? -1.246 -4.467 2.300 1.00 93.69 96 ALA A CA 1
ATOM 767 C C . ALA A 1 96 ? -1.082 -3.405 3.407 1.00 93.69 96 ALA A C 1
ATOM 769 O O . ALA A 1 96 ? -2.081 -2.945 3.961 1.00 93.69 96 ALA A O 1
ATOM 770 N N . ALA A 1 97 ? 0.150 -2.966 3.689 1.00 92.00 97 ALA A N 1
ATOM 771 C CA . ALA A 1 97 ? 0.426 -1.905 4.658 1.00 92.00 97 ALA A CA 1
ATOM 772 C C . ALA A 1 97 ? -0.251 -0.568 4.292 1.00 92.00 97 ALA A C 1
ATOM 774 O O . ALA A 1 97 ? -0.753 0.121 5.176 1.00 92.00 97 ALA A O 1
ATOM 775 N N . LEU A 1 98 ? -0.334 -0.231 2.998 1.00 93.44 98 LEU A N 1
ATOM 776 C CA . LEU A 1 98 ? -0.987 0.991 2.500 1.00 93.44 98 LEU A CA 1
ATOM 777 C C . LEU A 1 98 ? -2.514 0.844 2.396 1.00 93.44 98 LEU A C 1
ATOM 779 O O . LEU A 1 98 ? -3.255 1.825 2.425 1.00 93.44 98 LEU A O 1
ATOM 783 N N . LEU A 1 99 ? -3.013 -0.391 2.335 1.00 93.88 99 LEU A N 1
ATOM 784 C CA . LEU A 1 99 ? -4.446 -0.655 2.248 1.00 93.88 99 LEU A CA 1
ATOM 785 C C . LEU A 1 99 ? -5.178 -0.380 3.570 1.00 93.88 99 LEU A C 1
ATOM 787 O O . LEU A 1 99 ? -6.329 0.057 3.564 1.00 93.88 99 LEU A O 1
ATOM 791 N N . VAL A 1 100 ? -4.527 -0.626 4.709 1.00 93.69 100 VAL A N 1
ATOM 792 C CA . VAL A 1 100 ? -5.087 -0.354 6.043 1.00 93.69 100 VAL A CA 1
ATOM 793 C C . VAL A 1 100 ? -5.469 1.127 6.222 1.00 93.69 100 VAL A C 1
ATOM 795 O O . VAL A 1 100 ? -6.641 1.389 6.522 1.00 93.69 100 VAL A O 1
ATOM 798 N N . PRO A 1 101 ? -4.567 2.110 6.005 1.00 93.06 101 PRO A N 1
ATOM 799 C CA . PRO A 1 101 ? -4.919 3.524 6.122 1.00 93.06 101 PRO A CA 1
ATOM 800 C C . PRO A 1 101 ? -5.939 3.961 5.065 1.00 93.06 101 PRO A C 1
ATOM 802 O O . PRO A 1 101 ? -6.839 4.739 5.383 1.00 93.06 101 PRO A O 1
ATOM 805 N N . LEU A 1 102 ? -5.887 3.410 3.846 1.00 94.62 102 LEU A N 1
ATOM 806 C CA . LEU A 1 102 ? -6.886 3.687 2.811 1.00 94.62 102 LEU A CA 1
ATOM 807 C C . LEU A 1 102 ? -8.290 3.228 3.232 1.00 94.62 102 LEU A C 1
ATOM 809 O O . LEU A 1 102 ? -9.259 3.974 3.096 1.00 94.62 102 LEU A O 1
ATOM 813 N N . ASN A 1 103 ? -8.417 2.020 3.783 1.00 93.94 103 ASN A N 1
ATOM 814 C CA . ASN A 1 103 ? -9.698 1.497 4.258 1.00 93.94 103 ASN A CA 1
ATOM 815 C C . ASN A 1 103 ? -10.222 2.258 5.475 1.00 93.94 103 ASN A C 1
ATOM 817 O O . ASN A 1 103 ? -11.436 2.417 5.615 1.00 93.94 103 ASN A O 1
ATOM 821 N N . LYS A 1 104 ? -9.328 2.749 6.337 1.00 94.00 104 LYS A N 1
ATOM 822 C CA . LYS A 1 104 ? -9.701 3.640 7.436 1.00 94.00 104 LYS A CA 1
ATOM 823 C C . LYS A 1 104 ? -10.277 4.955 6.896 1.00 94.00 104 LYS A C 1
ATOM 825 O O . LYS A 1 104 ? -11.416 5.276 7.219 1.00 94.00 104 LYS A O 1
ATOM 830 N N . CYS A 1 105 ? -9.566 5.621 5.982 1.00 95.19 105 CYS A N 1
ATOM 831 C CA . CYS A 1 105 ? -10.032 6.856 5.342 1.00 95.19 105 CYS A CA 1
ATOM 832 C C . CYS A 1 105 ? -11.378 6.663 4.626 1.00 95.19 105 CYS A C 1
ATOM 834 O O . CYS A 1 105 ? -12.293 7.468 4.784 1.00 95.19 105 CYS A O 1
ATOM 836 N N . ARG A 1 106 ? -11.552 5.554 3.892 1.00 95.12 106 ARG A N 1
ATOM 837 C CA . ARG A 1 106 ? -12.812 5.219 3.208 1.00 95.12 106 ARG A CA 1
ATOM 838 C C . ARG A 1 106 ? -13.989 5.056 4.168 1.00 95.12 106 ARG A C 1
ATOM 840 O O . ARG A 1 106 ? -15.082 5.518 3.863 1.00 95.12 106 ARG A O 1
ATOM 847 N N . ARG A 1 107 ? -13.781 4.419 5.325 1.00 94.19 107 ARG A N 1
ATOM 848 C CA . ARG A 1 107 ? -14.831 4.256 6.345 1.00 94.19 107 ARG A CA 1
ATOM 849 C C . ARG A 1 107 ? -15.189 5.580 7.014 1.00 94.19 107 ARG A C 1
ATOM 851 O O . ARG A 1 107 ? -16.365 5.831 7.231 1.00 94.19 107 ARG A O 1
ATOM 858 N N . GLU A 1 108 ? -14.197 6.418 7.304 1.00 95.69 108 GLU A N 1
ATOM 859 C CA . GLU A 1 108 ? -14.398 7.731 7.934 1.00 95.69 108 GLU A CA 1
ATOM 860 C C . GLU A 1 108 ? -15.098 8.725 6.999 1.00 95.69 108 GLU A C 1
ATOM 862 O O . GLU A 1 108 ? -15.932 9.511 7.433 1.00 95.69 108 GLU A O 1
ATOM 867 N N . THR A 1 109 ? -14.790 8.669 5.705 1.00 94.56 109 THR A N 1
ATOM 868 C CA . THR A 1 109 ? -15.322 9.595 4.693 1.00 94.56 109 THR A CA 1
ATOM 869 C C . THR A 1 109 ? -16.503 9.025 3.916 1.00 94.56 109 THR A C 1
ATOM 871 O O . THR A 1 109 ? -16.854 9.580 2.884 1.00 94.56 109 THR A O 1
ATOM 874 N N . ALA A 1 110 ? -17.095 7.911 4.361 1.00 94.00 110 ALA A N 1
ATOM 875 C CA . ALA A 1 110 ? -18.193 7.232 3.665 1.00 94.00 110 ALA A CA 1
ATOM 876 C C . ALA A 1 110 ? -17.920 6.978 2.162 1.00 94.00 110 ALA A C 1
ATOM 878 O O . ALA A 1 110 ? -18.820 7.063 1.333 1.00 94.00 110 ALA A O 1
ATOM 879 N N . TYR A 1 111 ? -16.673 6.637 1.815 1.00 92.00 111 TYR A N 1
ATOM 880 C CA . TYR A 1 111 ? -16.220 6.324 0.453 1.00 92.00 111 TYR A CA 1
ATOM 881 C C . TYR A 1 111 ? -16.350 7.477 -0.558 1.00 92.00 111 TYR A C 1
ATOM 883 O O . TYR A 1 111 ? -16.450 7.236 -1.762 1.00 92.00 111 TYR A O 1
ATOM 891 N N . LEU A 1 112 ? -16.280 8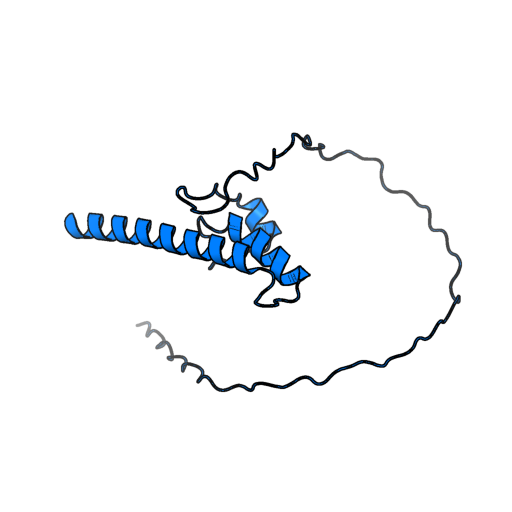.732 -0.101 1.00 93.75 112 LEU A N 1
ATOM 892 C CA . LEU A 1 112 ? -16.255 9.885 -1.002 1.00 93.75 112 LEU A CA 1
ATOM 893 C C . LEU A 1 112 ? -15.005 9.858 -1.911 1.00 93.75 112 LEU A C 1
ATOM 895 O O . LEU A 1 112 ? -13.878 9.766 -1.407 1.00 93.75 112 LEU A O 1
ATOM 899 N N . PRO A 1 113 ? -15.162 9.974 -3.244 1.00 89.62 113 PRO A N 1
ATOM 900 C CA . PRO A 1 113 ? -14.077 9.695 -4.185 1.00 89.62 113 PRO A CA 1
ATOM 901 C C . PRO A 1 113 ? -12.928 10.713 -4.157 1.00 89.62 113 PRO A C 1
ATOM 903 O O . PRO A 1 113 ? -11.805 10.334 -4.480 1.00 89.62 113 PRO A O 1
ATOM 906 N N . TRP A 1 114 ? -13.184 11.954 -3.729 1.00 88.81 114 TRP A N 1
ATOM 907 C CA . TRP A 1 114 ? -12.211 13.059 -3.705 1.00 88.81 114 TRP A CA 1
ATOM 908 C C . TRP A 1 114 ? -11.473 13.238 -2.367 1.00 88.81 114 TRP A C 1
ATOM 910 O O . TRP A 1 114 ? -10.563 14.056 -2.267 1.00 88.81 114 TRP A O 1
ATOM 920 N N . LYS A 1 115 ? -11.863 12.536 -1.292 1.00 92.75 115 LYS A N 1
ATOM 921 C CA . LYS A 1 115 ? -11.273 12.761 0.045 1.00 92.75 115 LYS A CA 1
ATOM 922 C C . LYS A 1 115 ? -10.008 11.945 0.309 1.00 92.75 115 LYS A C 1
ATOM 924 O O . LYS A 1 115 ? -9.111 12.430 0.988 1.00 92.75 115 LYS A O 1
ATOM 929 N N . CYS A 1 116 ? -9.927 10.728 -0.226 1.00 95.12 116 CYS A N 1
ATOM 930 C CA . CYS A 1 116 ? -8.828 9.788 0.032 1.00 95.12 116 CYS A CA 1
ATOM 931 C C . CYS A 1 116 ? -7.933 9.568 -1.202 1.00 95.12 116 CYS A C 1
ATOM 933 O O . CYS A 1 116 ? -7.385 8.480 -1.370 1.00 95.12 116 CYS A O 1
ATOM 935 N N . GLU A 1 117 ? -7.816 10.558 -2.094 1.00 93.44 117 GLU A N 1
ATOM 936 C CA . GLU A 1 117 ? -7.137 10.389 -3.389 1.00 93.44 117 GLU A CA 1
ATOM 937 C C . GLU A 1 117 ? -5.649 10.078 -3.262 1.00 93.44 117 GLU A C 1
ATOM 939 O O . GLU A 1 117 ? -5.169 9.188 -3.952 1.00 93.44 117 GLU A O 1
ATOM 944 N N . GLN A 1 118 ? -4.940 10.747 -2.351 1.00 91.69 118 GLN A N 1
ATOM 945 C CA . GLN A 1 118 ? -3.505 10.519 -2.149 1.00 91.69 118 GLN A CA 1
ATOM 946 C C . GLN A 1 118 ? -3.240 9.083 -1.679 1.00 91.69 118 GLN A C 1
ATOM 948 O O . GLN A 1 118 ? -2.522 8.341 -2.333 1.00 91.69 118 GLN A O 1
ATOM 953 N N . LEU A 1 119 ? -3.956 8.630 -0.644 1.00 92.94 119 LEU A N 1
ATOM 954 C CA . LEU A 1 119 ? -3.854 7.250 -0.150 1.00 92.94 119 LEU A CA 1
ATOM 955 C C . LEU A 1 119 ? -4.258 6.206 -1.203 1.00 92.94 119 LEU A C 1
ATOM 957 O O . LEU A 1 119 ? -3.770 5.076 -1.177 1.00 92.94 119 LEU A O 1
ATOM 961 N N . ARG A 1 120 ? -5.182 6.555 -2.109 1.00 93.81 120 ARG A N 1
ATOM 962 C CA . ARG A 1 120 ? -5.546 5.700 -3.245 1.00 93.81 120 ARG A CA 1
ATOM 963 C C . ARG A 1 120 ? -4.385 5.616 -4.234 1.00 93.81 120 ARG A C 1
ATOM 965 O O . ARG A 1 120 ? -4.014 4.508 -4.608 1.00 93.81 120 ARG A O 1
ATOM 972 N N . HIS A 1 121 ? -3.811 6.757 -4.604 1.00 93.56 121 HIS A N 1
ATOM 973 C CA . HIS A 1 121 ? -2.679 6.824 -5.520 1.00 93.56 121 HIS A CA 1
ATOM 974 C C . HIS A 1 121 ? -1.464 6.075 -4.960 1.00 93.56 121 HIS A C 1
ATOM 976 O O . HIS A 1 121 ? -0.859 5.291 -5.683 1.00 93.56 121 HIS A O 1
ATOM 982 N N . ASP A 1 122 ? -1.137 6.239 -3.679 1.00 93.06 122 ASP A N 1
ATOM 983 C CA . ASP A 1 122 ? -0.008 5.543 -3.049 1.00 93.06 122 ASP A CA 1
ATOM 984 C C . ASP A 1 122 ? -0.181 4.015 -3.121 1.00 93.06 122 ASP A C 1
ATOM 986 O O . ASP A 1 122 ? 0.752 3.263 -3.414 1.00 93.06 122 ASP A O 1
ATOM 990 N N . TYR A 1 123 ? -1.405 3.529 -2.886 1.00 93.25 123 TYR A N 1
ATOM 991 C CA . TYR A 1 123 ? -1.722 2.106 -2.991 1.00 93.25 123 TYR A CA 1
ATOM 992 C C . TYR A 1 123 ? -1.619 1.587 -4.436 1.00 93.25 123 TYR A C 1
ATOM 994 O O . TYR A 1 123 ? -1.077 0.504 -4.667 1.00 93.25 123 TYR A O 1
ATOM 1002 N N . GLU A 1 124 ? -2.121 2.352 -5.407 1.00 93.44 124 GLU A N 1
ATOM 1003 C CA . GLU A 1 124 ? -2.077 2.012 -6.835 1.00 93.44 124 GLU A CA 1
ATOM 1004 C C . GLU A 1 124 ? -0.646 2.031 -7.389 1.00 93.44 124 GLU A C 1
ATOM 1006 O O . GLU A 1 124 ? -0.257 1.118 -8.120 1.00 93.44 124 GLU A O 1
ATOM 1011 N N . GLU A 1 125 ? 0.166 3.008 -6.983 1.00 93.12 125 GLU A N 1
ATOM 1012 C CA . GL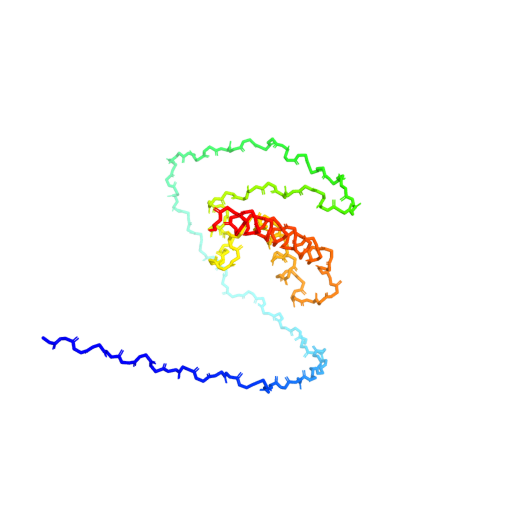U A 1 125 ? 1.588 3.083 -7.319 1.00 93.12 125 GLU A CA 1
ATOM 1013 C C . GLU A 1 125 ? 2.329 1.852 -6.786 1.00 93.12 125 GLU A C 1
ATOM 1015 O O . GLU A 1 125 ? 3.038 1.183 -7.538 1.00 93.12 125 GLU A O 1
ATOM 1020 N N . CYS A 1 126 ? 2.094 1.466 -5.528 1.00 93.69 126 CYS A N 1
ATOM 1021 C CA . CYS A 1 126 ? 2.685 0.251 -4.969 1.00 93.69 126 CYS A CA 1
ATOM 1022 C C . CYS A 1 126 ? 2.307 -1.008 -5.769 1.00 93.69 126 CYS A C 1
ATOM 1024 O O . CYS A 1 126 ? 3.172 -1.830 -6.084 1.00 93.69 126 CYS A O 1
ATOM 1026 N N . GLN A 1 127 ? 1.028 -1.159 -6.132 1.00 93.94 127 GLN A N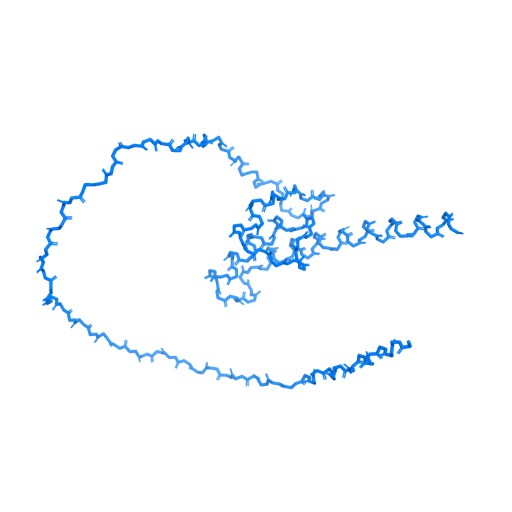 1
ATOM 1027 C CA . GLN A 1 127 ? 0.552 -2.296 -6.930 1.00 93.94 127 GLN A CA 1
ATOM 1028 C C . GLN A 1 127 ? 1.217 -2.345 -8.310 1.00 93.94 127 GLN A C 1
ATOM 1030 O O . GLN A 1 127 ? 1.604 -3.416 -8.785 1.00 93.94 127 GLN A O 1
ATOM 1035 N N . TYR A 1 128 ? 1.406 -1.185 -8.937 1.00 93.81 128 TYR A N 1
ATOM 1036 C CA . TYR A 1 128 ? 2.115 -1.083 -10.205 1.00 93.81 128 TYR A CA 1
ATOM 1037 C C . TYR A 1 128 ? 3.583 -1.513 -10.078 1.00 93.81 128 TYR A C 1
ATOM 1039 O O . TYR A 1 128 ? 4.073 -2.305 -10.888 1.00 93.81 128 TYR A O 1
ATOM 1047 N N . MET A 1 129 ? 4.271 -1.074 -9.024 1.00 92.56 129 MET A N 1
ATOM 1048 C CA . MET A 1 129 ? 5.661 -1.461 -8.763 1.00 92.56 129 MET A CA 1
ATOM 1049 C C . MET A 1 129 ? 5.796 -2.965 -8.472 1.00 92.56 129 MET A C 1
ATOM 1051 O O . MET A 1 129 ? 6.722 -3.619 -8.963 1.00 92.56 129 MET A O 1
ATOM 1055 N N . ASP A 1 130 ? 4.851 -3.559 -7.736 1.00 93.25 130 ASP A N 1
ATOM 1056 C CA . ASP A 1 130 ? 4.830 -5.006 -7.500 1.00 93.25 130 ASP A CA 1
ATOM 1057 C C . ASP A 1 130 ? 4.579 -5.805 -8.789 1.00 93.25 130 ASP A C 1
ATOM 1059 O O . ASP A 1 130 ? 5.210 -6.843 -9.021 1.00 93.25 130 ASP A O 1
ATOM 1063 N N . PHE A 1 131 ? 3.705 -5.302 -9.662 1.00 93.56 131 PHE A N 1
ATOM 1064 C CA . PHE A 1 131 ? 3.483 -5.886 -10.980 1.00 93.56 131 PHE A CA 1
ATOM 1065 C C . PHE A 1 131 ? 4.756 -5.861 -11.831 1.00 93.56 131 PHE A C 1
ATOM 1067 O O . PHE A 1 131 ? 5.122 -6.891 -12.398 1.00 93.56 131 PHE A O 1
ATOM 1074 N N . GLN A 1 132 ? 5.471 -4.732 -11.888 1.00 94.31 132 GLN A N 1
ATOM 1075 C CA . GLN A 1 132 ? 6.733 -4.640 -12.630 1.00 94.31 132 GLN A CA 1
ATOM 1076 C C . GLN A 1 132 ? 7.776 -5.643 -12.126 1.00 94.31 132 GLN A C 1
ATOM 1078 O O . GLN A 1 132 ? 8.421 -6.317 -12.934 1.00 94.31 132 GLN A O 1
ATOM 1083 N N . ARG A 1 133 ? 7.904 -5.798 -10.802 1.00 92.81 133 ARG A N 1
ATOM 1084 C CA . ARG A 1 133 ? 8.788 -6.797 -10.186 1.00 92.81 133 ARG A CA 1
ATOM 1085 C C . ARG A 1 133 ? 8.437 -8.213 -10.651 1.00 92.81 133 ARG A C 1
ATOM 1087 O O . ARG A 1 133 ? 9.308 -8.930 -11.136 1.00 92.81 133 ARG A O 1
ATOM 1094 N N . ARG A 1 134 ? 7.160 -8.602 -10.571 1.00 94.12 134 ARG A N 1
ATOM 1095 C CA . ARG A 1 134 ? 6.693 -9.928 -11.018 1.00 94.12 134 ARG A CA 1
ATOM 1096 C C . ARG A 1 134 ? 6.853 -10.135 -12.525 1.00 94.12 134 ARG A C 1
ATOM 1098 O O . ARG A 1 134 ? 7.197 -11.231 -12.960 1.00 94.12 134 ARG A O 1
ATOM 1105 N N . ALA A 1 135 ? 6.637 -9.094 -13.325 1.00 96.06 135 ALA A N 1
ATOM 1106 C CA . ALA A 1 135 ? 6.842 -9.146 -14.768 1.00 96.06 135 ALA A CA 1
ATOM 1107 C C . ALA A 1 135 ? 8.321 -9.358 -15.122 1.00 96.06 135 ALA A C 1
ATOM 1109 O O . ALA A 1 135 ? 8.622 -10.110 -16.048 1.00 96.06 135 ALA A O 1
ATOM 1110 N N . LYS A 1 136 ? 9.242 -8.738 -14.374 1.00 95.94 136 LYS A N 1
ATOM 1111 C CA . LYS A 1 136 ? 10.684 -8.960 -14.516 1.00 95.94 136 LYS A CA 1
ATOM 1112 C C . LYS A 1 136 ? 11.058 -10.409 -14.184 1.00 95.94 136 LYS A C 1
ATOM 1114 O O . LYS A 1 136 ? 11.648 -11.072 -15.029 1.00 95.94 136 LYS A O 1
ATOM 1119 N N . GLU A 1 137 ? 10.615 -10.920 -13.035 1.00 95.19 137 GLU A N 1
ATOM 1120 C CA . GLU A 1 137 ? 10.846 -12.315 -12.619 1.00 95.19 137 GLU A CA 1
ATOM 1121 C C . GLU A 1 137 ? 10.296 -13.323 -13.644 1.00 95.19 137 GLU A C 1
ATOM 1123 O O . GLU A 1 137 ? 10.906 -14.357 -13.907 1.00 95.19 137 GLU A O 1
ATOM 1128 N N . PHE A 1 138 ? 9.140 -13.031 -14.250 1.00 96.31 138 PHE A N 1
ATOM 1129 C CA . PHE A 1 138 ? 8.570 -13.869 -15.305 1.00 96.31 138 PHE A CA 1
ATOM 1130 C C . PHE A 1 138 ? 9.410 -13.848 -16.589 1.00 96.31 138 PHE A C 1
ATOM 1132 O O . PHE A 1 138 ? 9.592 -14.890 -17.213 1.00 96.31 138 PHE A O 1
ATOM 1139 N N . ARG A 1 139 ? 9.929 -12.680 -16.990 1.00 96.44 139 ARG A N 1
ATOM 1140 C CA . ARG A 1 139 ? 10.802 -12.551 -18.168 1.00 96.44 139 ARG A CA 1
ATOM 1141 C C . ARG A 1 139 ? 12.122 -13.293 -17.981 1.00 96.44 139 ARG A C 1
ATOM 1143 O O . ARG A 1 139 ? 12.543 -13.959 -18.915 1.00 96.44 139 ARG A O 1
ATOM 1150 N N . GLU A 1 140 ? 12.722 -13.204 -16.794 1.00 96.25 140 GLU A N 1
ATOM 1151 C CA . GLU A 1 140 ? 13.949 -13.931 -16.435 1.00 96.25 140 GLU A CA 1
ATOM 1152 C C . GLU A 1 140 ? 13.712 -15.448 -16.516 1.00 96.25 140 GLU A C 1
ATOM 1154 O O . GLU A 1 140 ? 14.344 -16.124 -17.319 1.00 96.25 140 GLU A O 1
ATOM 1159 N N . LYS A 1 141 ? 12.677 -15.965 -15.837 1.00 95.88 141 LYS A N 1
ATOM 1160 C CA . LYS A 1 141 ? 12.316 -17.396 -15.898 1.00 95.88 141 LYS A CA 1
ATOM 1161 C C . LYS A 1 141 ? 11.979 -17.896 -17.302 1.00 95.88 141 LYS A C 1
ATOM 1163 O O . LYS A 1 141 ? 12.163 -19.072 -17.585 1.00 95.88 141 LYS A O 1
ATOM 1168 N N . LYS A 1 142 ? 11.426 -17.031 -18.158 1.00 95.88 142 LYS A N 1
ATOM 1169 C CA . LYS A 1 142 ? 11.120 -17.365 -19.554 1.00 95.88 142 LYS A CA 1
ATOM 1170 C C . LYS A 1 142 ? 12.375 -17.376 -20.434 1.00 95.88 142 LYS A C 1
ATOM 1172 O O . LYS A 1 142 ? 12.363 -18.058 -21.445 1.00 95.88 142 LYS A O 1
ATOM 1177 N N . ALA A 1 143 ? 13.408 -16.608 -20.093 1.00 94.38 143 ALA A N 1
ATOM 1178 C CA . ALA A 1 143 ? 14.681 -16.625 -20.811 1.00 94.38 143 ALA A CA 1
ATOM 1179 C C . ALA A 1 143 ? 15.521 -17.868 -20.469 1.00 94.38 143 ALA A C 1
ATOM 1181 O O . ALA A 1 143 ? 16.282 -18.327 -21.315 1.00 94.38 143 ALA A O 1
ATOM 1182 N N . ASP A 1 144 ? 15.350 -18.408 -19.259 1.00 91.38 144 ASP A N 1
ATOM 1183 C CA . ASP A 1 144 ? 16.046 -19.610 -18.778 1.00 91.38 144 ASP A CA 1
ATOM 1184 C C . ASP A 1 144 ? 15.398 -20.938 -19.235 1.00 91.38 144 ASP A C 1
ATOM 1186 O O . ASP A 1 144 ? 15.972 -22.004 -19.003 1.00 91.38 144 ASP A O 1
ATOM 1190 N N . ALA A 1 145 ? 14.199 -20.888 -19.831 1.00 82.88 145 ALA A N 1
ATOM 1191 C CA . ALA A 1 145 ? 13.399 -22.044 -20.259 1.00 82.88 145 ALA A CA 1
ATOM 1192 C C . ALA A 1 145 ? 13.474 -22.273 -21.773 1.00 82.88 145 ALA A C 1
ATOM 1194 O O . ALA A 1 145 ? 13.556 -23.456 -22.174 1.00 82.88 145 ALA A O 1
#

Organism: NCBI:txid45607

Radius of gyration: 25.82 Å; chains: 1; bounding box: 54×64×63 Å

InterPro domains:
  IPR008698 NADH dehydrogenase [ubiquinone] 1 beta subcomplex subunit 7, NDUB7 [PF05676] (77-138)
  IPR008698 NADH dehydrogenase [ubiquinone] 1 beta subcomplex subunit 7, NDUB7 [PTHR20900] (78-143)

pLDDT: mean 71.96, std 21.56, range [34.19, 96.44]

Sequence (145 aa):
MSGGARRSERPRPSAHGYLLDVPNLEQVHGLEIQNCCLNTLILVQYPLGQARPRVPRRQVRFVITNPMALKEMPPLLSEAEMKEHKVPLQWRDRCAALLVPLNKCRRETAYLPWKCEQLRHDYEECQYMDFQRRAKEFREKKADA